Protein AF-A0A975JAY8-F1 (afdb_monomer_lite)

Foldseek 3Di:
DDDPPDDPVNLVVVLVVVVCQLVVVDFKDKDWPADCVSVVVSCVVVVWDKDPPPQWDDPPQKIKGWIWTDDPNWIKTFIDIPVGRTTMIGTDDCVNVPVPVVVVVVVVVVVVVVVVVVVVVVVVVVVVVVVVD

pLDDT: mean 81.74, std 14.21, range [34.12, 95.06]

Sequence (133 aa):
MKITLISQEFKTDLKEKVLEVLNGHADVLEVDSLHPSVVINFLEELGVEIDLGDDMDTNGWQWDYWIKFKYNDKKYCLSGSGYYGNLKIKEDTDEDVEDDLDKVNKDEEKRLEQLNKSARDLLNDIDKVLESN

Secondary structure (DSSP, 8-state):
-------HHHHHHHHHHHHHHHTTS-SEEEETT--THHHHHHHHHTT--EE-SS-EEE-SS-EEEEEEEEETTEEEEEEEETTT--EEEEE--GGG-HHHHHHHHHHHHHHHHHHHHHHHHHHHHHHHHHHT-

Radius of gyration: 24.37 Å; chains: 1; bounding box: 48×26×84 Å

Structure (mmCIF, N/CA/C/O backbone):
data_AF-A0A975JAY8-F1
#
_entry.id   AF-A0A975JAY8-F1
#
loop_
_atom_site.group_PDB
_atom_site.id
_atom_site.type_symbol
_atom_site.label_atom_id
_atom_site.label_alt_id
_atom_site.label_comp_id
_atom_site.label_asym_id
_atom_site.label_entity_id
_atom_site.label_seq_id
_atom_site.pdbx_PDB_ins_code
_atom_site.Cartn_x
_atom_site.Cartn_y
_atom_site.Cartn_z
_atom_site.occupancy
_atom_site.B_iso_or_equiv
_atom_site.auth_seq_id
_atom_site.auth_comp_id
_atom_site.auth_asym_id
_atom_site.auth_atom_id
_atom_site.pdbx_PDB_model_num
ATOM 1 N N . MET A 1 1 ? 26.647 1.760 -4.243 1.00 38.22 1 MET A N 1
ATOM 2 C CA . MET A 1 1 ? 25.274 2.236 -4.504 1.00 38.22 1 MET A CA 1
ATOM 3 C C . MET A 1 1 ? 25.011 2.073 -5.999 1.00 38.22 1 MET A C 1
ATOM 5 O O . MET A 1 1 ? 25.640 2.768 -6.785 1.00 38.22 1 MET A O 1
ATOM 9 N N . LYS A 1 2 ? 24.224 1.067 -6.406 1.00 34.12 2 LYS A N 1
ATOM 10 C CA . LYS A 1 2 ? 23.832 0.872 -7.812 1.00 34.12 2 LYS A CA 1
ATOM 11 C C . LYS A 1 2 ? 22.617 1.762 -8.066 1.00 34.12 2 LYS A C 1
ATOM 13 O O . LYS A 1 2 ? 21.582 1.551 -7.449 1.00 34.12 2 LYS A O 1
ATOM 18 N N . ILE A 1 3 ? 22.764 2.766 -8.922 1.00 46.12 3 ILE A N 1
ATOM 19 C CA . ILE A 1 3 ? 21.630 3.549 -9.413 1.00 46.12 3 ILE A CA 1
ATOM 20 C C . ILE A 1 3 ? 21.011 2.717 -10.534 1.00 46.12 3 ILE A C 1
ATOM 22 O O . ILE A 1 3 ? 21.592 2.602 -11.613 1.00 46.12 3 ILE A O 1
ATOM 26 N N . THR A 1 4 ? 19.884 2.067 -10.260 1.00 55.09 4 THR A N 1
ATOM 27 C CA . THR A 1 4 ? 19.117 1.365 -11.293 1.00 55.09 4 THR A CA 1
ATOM 28 C C . THR A 1 4 ? 18.449 2.426 -12.162 1.00 55.09 4 THR A C 1
ATOM 30 O O . THR A 1 4 ? 17.501 3.086 -11.741 1.00 55.09 4 THR A O 1
ATOM 33 N N . LEU A 1 5 ? 18.985 2.645 -13.363 1.00 58.03 5 LEU A N 1
ATOM 34 C CA . LEU A 1 5 ? 18.381 3.516 -14.368 1.00 58.03 5 LEU A CA 1
ATOM 35 C C . LEU A 1 5 ? 17.147 2.814 -14.943 1.00 58.03 5 LEU A C 1
ATOM 37 O O . LEU A 1 5 ? 17.243 2.042 -15.892 1.00 58.03 5 LEU A O 1
ATOM 41 N N . ILE A 1 6 ? 15.992 3.062 -14.333 1.00 67.19 6 ILE A N 1
ATOM 42 C CA . ILE A 1 6 ? 14.695 2.669 -14.887 1.00 67.19 6 ILE A CA 1
ATOM 43 C C . ILE A 1 6 ? 14.443 3.524 -16.137 1.00 67.19 6 ILE A C 1
ATOM 45 O O . ILE A 1 6 ? 14.575 4.752 -16.073 1.00 67.19 6 ILE A O 1
ATOM 49 N N . SER A 1 7 ? 14.099 2.894 -17.265 1.00 80.44 7 SER A N 1
ATOM 50 C CA . SER A 1 7 ? 13.784 3.618 -18.501 1.00 80.44 7 SER A CA 1
ATOM 51 C C . SER A 1 7 ? 12.544 4.498 -18.311 1.00 80.44 7 SER A C 1
ATOM 53 O O . SER A 1 7 ? 11.642 4.174 -17.540 1.00 80.44 7 SER A O 1
ATOM 55 N N . GLN A 1 8 ? 12.491 5.633 -19.012 1.00 80.19 8 GLN A N 1
ATOM 56 C CA . GLN A 1 8 ? 11.311 6.504 -18.956 1.00 80.19 8 GLN A CA 1
ATOM 57 C C . GLN A 1 8 ? 10.062 5.799 -19.492 1.00 80.19 8 GLN A C 1
ATOM 59 O O . GLN A 1 8 ? 8.992 5.949 -18.919 1.00 80.19 8 GLN A O 1
ATOM 64 N N . GLU A 1 9 ? 10.220 4.968 -20.523 1.00 85.31 9 GLU A N 1
ATOM 65 C CA . GLU A 1 9 ? 9.140 4.144 -21.075 1.00 85.31 9 GLU A CA 1
ATOM 66 C C . GLU A 1 9 ? 8.532 3.222 -20.015 1.00 85.31 9 GLU A C 1
ATOM 68 O O . GLU A 1 9 ? 7.316 3.190 -19.862 1.00 85.31 9 GLU A O 1
ATOM 73 N N . PHE A 1 10 ? 9.368 2.548 -19.216 1.00 86.75 10 PHE A N 1
ATOM 74 C CA . PHE A 1 10 ? 8.884 1.690 -18.136 1.00 86.75 10 PHE A CA 1
ATOM 75 C C . PHE A 1 10 ? 8.154 2.487 -17.055 1.00 86.75 10 PHE A C 1
ATOM 77 O O . PHE A 1 10 ? 7.143 2.032 -16.535 1.00 86.75 10 PHE A O 1
ATOM 84 N N . LYS A 1 11 ? 8.643 3.682 -16.701 1.00 85.69 11 LYS A N 1
ATOM 85 C CA . LYS A 1 11 ? 7.958 4.528 -15.713 1.00 85.69 11 LYS A CA 1
ATOM 86 C C . LYS A 1 11 ? 6.576 4.949 -16.198 1.00 85.69 11 LYS A C 1
ATOM 88 O O . LYS A 1 11 ? 5.652 4.954 -15.396 1.00 85.69 11 LYS A O 1
ATOM 93 N N . THR A 1 12 ? 6.443 5.307 -17.472 1.00 89.25 12 THR A N 1
ATOM 94 C CA . THR A 1 12 ? 5.148 5.670 -18.058 1.00 89.25 12 THR A CA 1
ATOM 95 C C . THR A 1 12 ? 4.195 4.478 -18.064 1.00 89.25 12 THR A C 1
ATOM 97 O O . THR A 1 12 ? 3.102 4.598 -17.524 1.00 89.25 12 THR A O 1
ATOM 100 N N . ASP A 1 13 ? 4.639 3.319 -18.560 1.00 92.00 13 ASP A N 1
ATOM 101 C CA . ASP A 1 13 ? 3.847 2.078 -18.568 1.00 92.00 13 ASP A CA 1
ATOM 102 C C . ASP A 1 13 ? 3.411 1.663 -17.151 1.00 92.00 13 ASP A C 1
ATOM 104 O O . ASP A 1 13 ? 2.254 1.324 -16.913 1.00 92.00 13 ASP A O 1
ATOM 108 N N . LEU A 1 14 ? 4.313 1.767 -16.169 1.00 91.50 14 LEU A N 1
ATOM 109 C CA . LEU A 1 14 ? 3.993 1.496 -14.770 1.00 91.50 14 LEU A CA 1
ATOM 110 C C . LEU A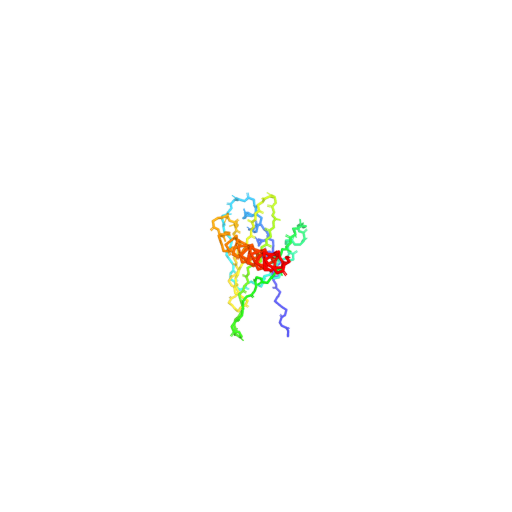 1 14 ? 2.914 2.449 -14.240 1.00 91.50 14 LEU A C 1
ATOM 112 O O . LEU A 1 14 ? 1.980 2.001 -13.582 1.00 91.50 14 LEU A O 1
ATOM 116 N N . LYS A 1 15 ? 3.030 3.753 -14.515 1.00 92.81 15 LYS A N 1
ATOM 117 C CA . LYS A 1 15 ? 2.040 4.750 -14.078 1.00 92.81 15 LYS A CA 1
ATOM 118 C C . LYS A 1 15 ? 0.665 4.474 -14.678 1.00 92.81 15 LYS A C 1
ATOM 120 O O . LYS A 1 15 ? -0.329 4.562 -13.963 1.00 92.81 15 LYS A O 1
ATOM 125 N N . GLU A 1 16 ? 0.614 4.118 -15.958 1.00 94.31 16 GLU A N 1
ATOM 126 C CA . GLU A 1 16 ? -0.627 3.743 -16.643 1.00 94.31 16 GLU A CA 1
ATOM 127 C C . GLU A 1 16 ? -1.280 2.534 -15.967 1.00 94.31 16 GLU A C 1
ATOM 129 O O . GLU A 1 16 ? -2.439 2.614 -15.567 1.00 94.31 16 GLU A O 1
ATOM 134 N N . LYS A 1 17 ? -0.515 1.470 -15.709 1.00 94.62 17 LYS A N 1
ATOM 135 C CA . LYS A 1 17 ? -1.012 0.263 -15.028 1.00 94.62 17 LYS A CA 1
ATOM 136 C C . LYS A 1 17 ? -1.471 0.512 -13.595 1.00 94.62 17 LYS A C 1
ATOM 138 O O . LYS A 1 17 ? -2.477 -0.044 -13.164 1.00 94.62 17 LYS A O 1
ATOM 143 N N . VAL A 1 18 ? -0.760 1.357 -12.845 1.00 94.50 18 VAL A N 1
ATOM 144 C CA . VAL A 1 18 ? -1.207 1.763 -11.503 1.00 94.50 18 VAL A CA 1
ATOM 145 C C . VAL A 1 18 ? -2.557 2.474 -11.611 1.00 94.50 18 VAL A C 1
ATOM 147 O O . VAL A 1 18 ? -3.483 2.136 -10.880 1.00 94.50 18 VAL A O 1
ATOM 150 N N . LEU A 1 19 ? -2.710 3.409 -12.551 1.00 94.62 19 LEU A N 1
ATOM 151 C CA . LEU A 1 19 ? -3.979 4.108 -12.764 1.00 94.62 19 LEU A CA 1
ATOM 152 C C . LEU A 1 19 ? -5.103 3.178 -13.230 1.00 94.62 19 LEU A C 1
ATOM 154 O O . LEU A 1 19 ? -6.251 3.412 -12.861 1.00 94.62 19 LEU A O 1
ATOM 158 N N . GLU A 1 20 ? -4.822 2.142 -14.019 1.00 95.00 20 GLU A N 1
ATOM 159 C CA . GLU A 1 20 ? -5.829 1.140 -14.393 1.00 95.00 20 GLU A CA 1
ATOM 160 C C . GLU A 1 20 ? -6.421 0.456 -13.158 1.00 95.00 20 GLU A C 1
ATOM 162 O O . GLU A 1 20 ? -7.645 0.363 -13.055 1.00 95.00 20 GLU A O 1
ATOM 167 N N . VAL A 1 21 ? -5.584 0.070 -12.189 1.00 95.06 21 VAL A N 1
ATOM 168 C CA . VAL A 1 21 ? -6.056 -0.504 -10.918 1.00 95.06 21 VAL A CA 1
ATOM 169 C C . VAL A 1 21 ? -6.840 0.522 -10.105 1.00 95.06 21 VAL A C 1
ATOM 171 O O . VAL A 1 21 ? -7.963 0.258 -9.684 1.00 95.06 21 VAL A O 1
ATOM 174 N N . LEU A 1 22 ? -6.300 1.731 -9.940 1.00 92.75 22 LEU A N 1
ATOM 175 C CA . LEU A 1 22 ? -6.935 2.776 -9.127 1.00 92.75 22 LEU A CA 1
ATOM 176 C C . LEU A 1 22 ? -8.280 3.272 -9.682 1.00 92.75 22 LEU A C 1
ATOM 178 O O . 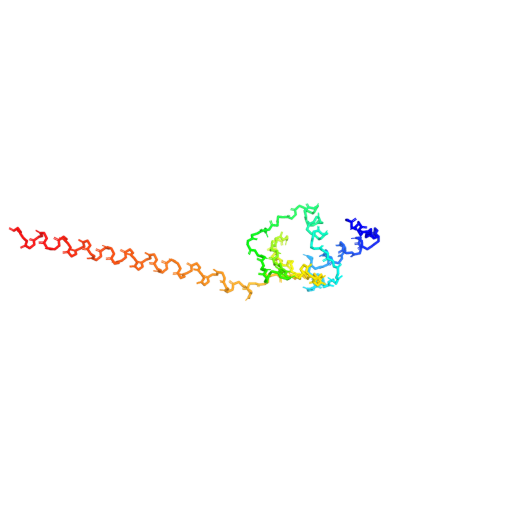LEU A 1 22 ? -9.109 3.793 -8.933 1.00 92.75 22 LEU A O 1
ATOM 182 N N . ASN A 1 23 ? -8.501 3.125 -10.989 1.00 93.00 23 ASN A N 1
ATOM 183 C CA . ASN A 1 23 ? -9.765 3.452 -11.646 1.00 93.00 23 ASN A CA 1
ATOM 184 C C . ASN A 1 23 ? -10.713 2.246 -11.766 1.00 93.00 23 ASN A C 1
ATOM 186 O O . ASN A 1 23 ? -11.810 2.393 -12.302 1.00 93.00 23 ASN A O 1
ATOM 190 N N . GLY A 1 24 ? -10.318 1.067 -11.272 1.00 89.75 24 GLY A N 1
ATOM 191 C CA . GLY A 1 24 ? -11.122 -0.155 -11.335 1.00 89.75 24 GLY A CA 1
ATOM 192 C C . GLY A 1 24 ? -11.212 -0.782 -12.730 1.00 89.75 24 GLY A C 1
ATOM 193 O O . GLY A 1 24 ? -12.148 -1.530 -13.000 1.00 89.75 24 GLY A O 1
ATOM 194 N N . HIS A 1 25 ? -10.277 -0.472 -13.632 1.00 91.62 25 HIS A N 1
ATOM 195 C CA . HIS A 1 25 ? -10.142 -1.157 -14.925 1.00 91.62 25 HIS A CA 1
ATOM 196 C C . HIS A 1 25 ? -9.345 -2.465 -14.815 1.00 91.62 25 HIS A C 1
ATOM 198 O O . HIS A 1 25 ? -9.425 -3.305 -15.711 1.00 91.62 25 HIS A O 1
ATOM 204 N N . ALA A 1 26 ? -8.590 -2.633 -13.728 1.00 92.88 26 ALA A N 1
ATOM 205 C CA . ALA A 1 26 ? -7.872 -3.849 -13.382 1.00 92.88 26 ALA A CA 1
ATOM 206 C C . ALA A 1 26 ? -8.033 -4.142 -11.884 1.00 92.88 26 ALA A C 1
ATOM 208 O O . ALA A 1 26 ? -8.051 -3.222 -11.071 1.00 92.88 26 ALA A O 1
ATOM 209 N N . ASP A 1 27 ? -8.113 -5.419 -11.516 1.00 90.50 27 ASP A N 1
ATOM 210 C CA . ASP A 1 27 ? -8.285 -5.818 -10.111 1.00 90.50 27 ASP A CA 1
ATOM 211 C C . ASP A 1 27 ? -6.963 -5.769 -9.330 1.00 90.50 27 ASP A C 1
ATOM 213 O O . ASP A 1 27 ? -6.930 -5.518 -8.124 1.00 90.50 27 ASP A O 1
ATOM 217 N N . VAL A 1 28 ? -5.854 -6.048 -10.022 1.00 92.75 28 VAL A N 1
ATOM 218 C CA . VAL A 1 28 ? -4.5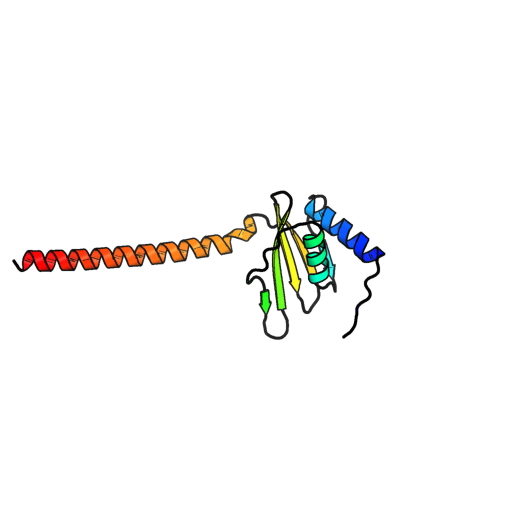39 -6.235 -9.414 1.00 92.75 28 VAL A CA 1
ATOM 219 C C . VAL A 1 28 ? -3.429 -5.818 -10.369 1.00 92.75 28 VAL A C 1
ATOM 221 O O . VAL A 1 28 ? -3.481 -6.100 -11.567 1.00 92.75 28 VAL A O 1
ATOM 224 N N . LEU A 1 29 ? -2.381 -5.217 -9.810 1.00 94.50 29 LEU A N 1
ATOM 225 C CA . LEU A 1 29 ? -1.089 -5.041 -10.467 1.00 94.50 29 LEU A CA 1
ATOM 226 C C . LEU A 1 29 ? -0.037 -5.829 -9.693 1.00 94.50 29 LEU A C 1
ATOM 228 O O . LEU A 1 29 ? 0.120 -5.608 -8.498 1.00 94.50 29 LEU A O 1
ATOM 232 N N . GLU A 1 30 ? 0.706 -6.696 -10.379 1.00 94.06 30 GLU A N 1
ATOM 233 C CA . GLU A 1 30 ? 1.858 -7.420 -9.834 1.00 94.06 30 GLU A CA 1
ATOM 234 C C . GLU A 1 30 ? 3.097 -7.126 -10.685 1.00 94.06 30 GLU A C 1
ATOM 236 O O . GLU A 1 30 ? 3.062 -7.220 -11.915 1.00 94.06 30 GLU A O 1
ATOM 241 N N . VAL A 1 31 ? 4.187 -6.722 -10.032 1.00 90.94 31 VAL A N 1
ATOM 242 C CA . VAL A 1 31 ? 5.446 -6.355 -10.685 1.00 90.94 31 VAL A CA 1
ATOM 243 C C . VAL A 1 31 ? 6.616 -6.915 -9.891 1.00 90.94 31 VAL A C 1
ATOM 245 O O . VAL A 1 31 ? 6.827 -6.560 -8.734 1.00 90.94 31 VAL A O 1
ATOM 248 N N . ASP A 1 32 ? 7.423 -7.741 -10.547 1.00 89.00 32 ASP A N 1
ATOM 249 C CA . ASP A 1 32 ? 8.632 -8.296 -9.951 1.00 89.00 32 ASP A CA 1
ATOM 250 C C . ASP A 1 32 ? 9.811 -7.319 -9.997 1.00 89.00 32 ASP A C 1
ATOM 252 O O . ASP A 1 32 ? 9.966 -6.513 -10.918 1.00 89.00 32 ASP A O 1
ATOM 256 N N . SER A 1 33 ? 10.718 -7.468 -9.029 1.00 85.44 33 SER A N 1
ATOM 257 C CA . SER A 1 33 ? 11.969 -6.709 -8.922 1.00 85.44 33 SER A CA 1
ATOM 258 C C . SER A 1 33 ? 11.791 -5.183 -8.874 1.00 85.44 33 SER A C 1
ATOM 260 O O . SER A 1 33 ? 12.691 -4.443 -9.288 1.00 85.44 33 SER A O 1
ATOM 262 N N . LEU A 1 34 ? 10.662 -4.694 -8.351 1.00 86.38 34 LEU A N 1
ATOM 263 C CA . LEU A 1 34 ? 10.385 -3.264 -8.218 1.00 86.38 34 LEU A CA 1
ATOM 264 C C . LEU A 1 34 ? 10.382 -2.839 -6.747 1.00 86.38 34 LEU A C 1
ATOM 266 O O . LEU A 1 34 ? 9.687 -3.407 -5.911 1.00 86.38 34 LEU A O 1
ATOM 270 N N . HIS A 1 35 ? 11.161 -1.805 -6.430 1.00 86.81 35 HIS A N 1
ATOM 271 C CA . HIS A 1 35 ? 11.182 -1.243 -5.083 1.00 86.81 35 HIS A CA 1
ATOM 272 C C . HIS A 1 35 ? 9.922 -0.388 -4.840 1.00 86.81 35 HIS A C 1
ATOM 274 O O . HIS A 1 35 ? 9.610 0.457 -5.690 1.00 86.81 35 HIS A O 1
ATOM 280 N N . PRO A 1 36 ? 9.237 -0.517 -3.684 1.00 87.25 36 PRO A N 1
ATOM 281 C CA . PRO A 1 36 ? 7.971 0.176 -3.419 1.00 87.25 36 PRO A CA 1
ATOM 282 C C . PRO A 1 36 ? 8.066 1.698 -3.514 1.00 87.25 36 PRO A C 1
ATOM 284 O O . PRO A 1 36 ? 7.120 2.343 -3.956 1.00 87.25 36 PRO A O 1
ATOM 287 N N . SER A 1 37 ? 9.233 2.280 -3.211 1.00 87.19 37 SER A N 1
ATOM 288 C CA . SER A 1 37 ? 9.454 3.731 -3.321 1.00 87.19 37 SER A CA 1
ATOM 289 C C . SER A 1 37 ? 9.129 4.304 -4.704 1.00 87.19 37 SER A C 1
ATOM 291 O O . SER A 1 37 ? 8.799 5.477 -4.811 1.00 87.19 37 SER A O 1
ATOM 293 N N . VAL A 1 38 ? 9.242 3.514 -5.779 1.00 88.44 38 VAL A N 1
ATOM 294 C CA . VAL A 1 38 ? 8.921 3.988 -7.135 1.00 88.44 38 VAL A CA 1
ATOM 295 C C . VAL A 1 38 ? 7.426 4.278 -7.271 1.00 88.44 38 VAL A C 1
ATOM 297 O O . VAL A 1 38 ? 7.056 5.288 -7.864 1.00 88.44 38 VAL A O 1
ATOM 300 N N . VAL A 1 39 ? 6.585 3.410 -6.705 1.00 90.69 39 VAL A N 1
ATOM 301 C CA . VAL A 1 39 ? 5.127 3.568 -6.707 1.00 90.69 39 VAL A CA 1
ATOM 302 C C . VAL A 1 39 ? 4.704 4.620 -5.687 1.00 90.69 39 VAL A C 1
ATOM 304 O O . VAL A 1 39 ? 3.896 5.475 -6.025 1.00 90.69 39 VAL A O 1
ATOM 307 N N . ILE A 1 40 ? 5.296 4.621 -4.489 1.00 90.81 40 ILE A N 1
ATOM 308 C CA . ILE A 1 40 ? 5.030 5.625 -3.442 1.00 90.81 40 ILE A CA 1
ATOM 309 C C . ILE A 1 40 ? 5.242 7.040 -3.985 1.00 90.81 40 ILE A C 1
ATOM 311 O O . ILE A 1 40 ? 4.327 7.850 -3.921 1.00 90.81 40 ILE A O 1
ATOM 315 N N . ASN A 1 41 ? 6.386 7.310 -4.622 1.00 90.25 41 ASN A N 1
ATOM 316 C CA . ASN A 1 41 ? 6.658 8.625 -5.208 1.00 90.25 41 ASN A CA 1
ATOM 317 C C . ASN A 1 41 ? 5.598 9.027 -6.246 1.00 90.25 41 ASN A C 1
ATOM 319 O O . ASN A 1 41 ? 5.253 10.197 -6.364 1.00 90.25 41 ASN A O 1
ATOM 323 N N . PHE A 1 42 ? 5.081 8.069 -7.022 1.00 91.38 42 PHE A N 1
ATOM 324 C CA . PHE A 1 42 ? 4.015 8.348 -7.980 1.00 91.38 42 PHE A CA 1
ATOM 325 C C . PHE A 1 42 ? 2.677 8.646 -7.290 1.00 91.38 42 PHE A C 1
ATOM 327 O O . PHE A 1 42 ? 1.975 9.563 -7.704 1.00 91.38 42 PHE A O 1
ATOM 334 N N . LEU A 1 43 ? 2.330 7.909 -6.235 1.00 91.62 43 LEU A N 1
ATOM 335 C CA . LEU A 1 43 ? 1.134 8.177 -5.433 1.00 91.62 43 LEU A CA 1
ATOM 336 C C . LEU A 1 43 ? 1.214 9.565 -4.773 1.00 91.62 43 LEU A C 1
ATOM 338 O O . LEU A 1 43 ? 0.253 10.330 -4.836 1.00 91.62 43 LEU A O 1
ATOM 342 N N . GLU A 1 44 ? 2.378 9.943 -4.246 1.00 90.56 44 GLU A N 1
ATOM 343 C CA . GLU A 1 44 ? 2.633 11.291 -3.726 1.00 90.56 44 GLU A CA 1
ATOM 344 C C . GLU A 1 44 ? 2.499 12.369 -4.818 1.00 90.56 44 GLU A C 1
ATOM 346 O O . GLU A 1 44 ? 1.874 13.404 -4.587 1.00 90.56 44 GLU A O 1
ATOM 351 N N . GLU A 1 45 ? 3.017 12.128 -6.033 1.00 90.19 45 GLU A N 1
ATOM 352 C CA . GLU A 1 45 ? 2.834 13.022 -7.193 1.00 90.19 45 GLU A CA 1
ATOM 353 C C . GLU A 1 45 ? 1.352 13.205 -7.571 1.00 90.19 45 GLU A C 1
ATOM 355 O O . GLU A 1 45 ? 0.971 14.266 -8.069 1.00 90.19 45 GLU A O 1
ATOM 360 N N . LEU A 1 46 ? 0.513 12.191 -7.335 1.00 89.25 46 LEU A N 1
ATOM 361 C CA . LEU A 1 46 ? -0.938 12.254 -7.527 1.00 89.25 46 LEU A CA 1
ATOM 362 C C . LEU A 1 46 ? -1.675 12.955 -6.372 1.00 89.25 46 LEU A C 1
ATOM 364 O O . LEU A 1 46 ? -2.884 13.169 -6.474 1.00 89.25 46 LEU A O 1
ATOM 368 N N . GLY A 1 47 ? -0.977 13.320 -5.293 1.00 88.81 47 GLY A N 1
ATOM 369 C CA . GLY A 1 47 ? -1.578 13.906 -4.093 1.00 88.81 47 GLY A CA 1
ATOM 370 C C . GLY A 1 47 ? -2.336 12.892 -3.234 1.00 88.81 47 GLY A C 1
ATOM 371 O O . GLY A 1 47 ? -3.264 13.272 -2.523 1.00 88.81 47 GLY A O 1
ATOM 372 N N . VAL A 1 48 ? -1.981 11.609 -3.326 1.00 89.75 48 VAL A N 1
ATOM 373 C CA . VAL A 1 48 ? -2.564 10.540 -2.510 1.00 89.75 48 VAL A CA 1
ATOM 374 C C . VAL A 1 48 ? -1.962 10.576 -1.113 1.00 89.75 48 VAL A C 1
ATOM 376 O O . VAL A 1 48 ? -0.743 10.568 -0.955 1.00 89.75 48 VAL A O 1
ATOM 379 N N . GLU A 1 49 ? -2.821 10.580 -0.097 1.00 82.50 49 GLU A N 1
ATOM 380 C CA . GLU A 1 49 ? -2.394 10.399 1.287 1.00 82.50 49 GLU A CA 1
ATOM 381 C C . GLU A 1 49 ? -2.091 8.918 1.536 1.00 82.50 49 GLU A C 1
ATOM 383 O O . GLU A 1 49 ? -2.938 8.042 1.324 1.00 82.50 49 GLU A O 1
ATOM 388 N N . ILE A 1 50 ? -0.857 8.652 1.958 1.00 84.81 50 ILE A N 1
ATOM 389 C CA . ILE A 1 50 ? -0.340 7.311 2.219 1.00 84.81 50 ILE A CA 1
ATOM 390 C C . ILE A 1 50 ? -0.264 7.121 3.729 1.00 84.81 50 ILE A C 1
ATOM 392 O O . ILE A 1 50 ? 0.338 7.941 4.426 1.00 84.81 50 ILE A O 1
ATOM 396 N N . ASP A 1 51 ? -0.843 6.029 4.220 1.00 81.19 51 ASP A N 1
ATOM 397 C CA . ASP A 1 51 ? -0.650 5.592 5.594 1.00 81.19 51 ASP A CA 1
ATOM 398 C C . ASP A 1 51 ? 0.587 4.688 5.649 1.00 81.19 51 ASP A C 1
ATOM 400 O O . ASP A 1 51 ? 0.613 3.584 5.107 1.00 81.19 51 ASP A O 1
ATOM 404 N N . LEU A 1 52 ? 1.656 5.215 6.245 1.00 68.19 52 LEU A N 1
ATOM 405 C CA . LEU A 1 52 ? 2.930 4.522 6.440 1.00 68.19 52 LEU A CA 1
ATOM 406 C C . LEU A 1 52 ? 3.043 3.952 7.863 1.00 68.19 52 LEU A C 1
ATOM 408 O O . LEU A 1 52 ? 4.142 3.977 8.415 1.00 68.19 52 LEU A O 1
ATOM 412 N N . GLY A 1 53 ? 1.934 3.531 8.483 1.00 65.62 53 GLY A N 1
ATOM 413 C CA . GLY A 1 53 ? 1.912 2.940 9.827 1.00 65.62 53 GLY A CA 1
ATOM 414 C C . GLY A 1 53 ? 2.861 1.743 10.025 1.00 65.62 53 GLY A C 1
ATOM 415 O O . GLY A 1 53 ? 3.720 1.444 9.195 1.00 65.62 53 GLY A O 1
ATOM 416 N N . ASP A 1 54 ? 2.704 1.013 11.133 1.00 61.75 54 ASP A N 1
ATOM 417 C CA . ASP A 1 54 ? 3.531 -0.160 11.489 1.00 61.75 54 ASP A CA 1
ATOM 418 C C . ASP A 1 54 ? 3.290 -1.397 10.579 1.00 61.75 54 ASP A C 1
ATOM 420 O O . ASP A 1 54 ? 3.432 -2.543 11.002 1.00 61.75 54 ASP A O 1
ATOM 424 N N . ASP A 1 55 ? 2.953 -1.192 9.307 1.00 72.12 55 ASP A N 1
ATOM 425 C CA . ASP A 1 55 ? 2.611 -2.224 8.326 1.00 72.12 55 ASP A CA 1
ATOM 426 C C . ASP A 1 55 ? 3.858 -2.795 7.617 1.00 72.12 55 ASP A C 1
ATOM 428 O O . ASP A 1 55 ? 3.870 -3.057 6.408 1.00 72.12 55 ASP A O 1
ATOM 432 N N . MET A 1 56 ? 4.945 -2.964 8.372 1.00 79.19 56 MET A N 1
ATOM 433 C CA . MET A 1 56 ? 6.170 -3.627 7.928 1.00 79.19 56 MET A CA 1
ATOM 434 C C . MET A 1 56 ? 6.553 -4.731 8.908 1.00 79.19 56 MET A C 1
ATOM 436 O O . MET A 1 56 ? 6.722 -4.482 10.101 1.00 79.19 56 MET A O 1
ATOM 440 N N . ASP A 1 57 ? 6.762 -5.938 8.387 1.00 83.00 57 ASP A N 1
ATOM 441 C CA . ASP A 1 57 ? 7.254 -7.079 9.161 1.00 83.00 57 ASP A CA 1
ATOM 442 C C . ASP A 1 57 ? 8.655 -7.477 8.686 1.00 83.00 57 ASP A C 1
ATOM 444 O O . ASP A 1 57 ? 8.985 -7.388 7.501 1.00 83.00 57 ASP A O 1
ATOM 448 N N . THR A 1 58 ? 9.509 -7.919 9.607 1.00 83.75 58 THR A N 1
ATOM 449 C CA . THR A 1 58 ? 10.853 -8.396 9.285 1.00 83.75 58 THR A CA 1
ATOM 450 C C . THR A 1 58 ? 11.276 -9.570 10.154 1.00 83.75 58 THR A C 1
ATOM 452 O O . THR A 1 58 ? 11.145 -9.567 11.374 1.00 83.75 58 THR A O 1
ATOM 455 N N . ASN A 1 59 ? 11.908 -10.557 9.520 1.00 84.06 59 ASN A N 1
ATOM 456 C CA . ASN A 1 59 ? 12.550 -11.680 10.206 1.00 84.06 59 ASN A CA 1
ATOM 457 C C . ASN A 1 59 ? 14.086 -11.536 10.291 1.00 84.06 59 ASN A C 1
ATOM 459 O O . ASN A 1 59 ? 14.794 -12.512 10.550 1.00 84.06 59 ASN A O 1
ATOM 463 N N . GLY A 1 60 ? 14.615 -10.336 10.022 1.00 79.88 60 GLY A N 1
ATOM 464 C CA . GLY A 1 60 ? 16.050 -10.035 10.002 1.00 79.88 60 GLY A CA 1
ATOM 465 C C . GLY A 1 60 ? 16.778 -10.384 8.696 1.00 79.88 60 GLY A C 1
ATOM 466 O O . GLY A 1 60 ? 17.905 -9.932 8.504 1.00 79.88 60 GLY A O 1
ATOM 467 N N . TRP A 1 61 ? 16.150 -11.137 7.788 1.00 78.88 61 TRP A N 1
ATOM 468 C CA . TRP A 1 61 ? 16.696 -11.482 6.465 1.00 78.88 61 TRP A CA 1
ATOM 469 C C . TRP A 1 61 ? 15.872 -10.899 5.325 1.00 78.88 61 TRP A C 1
ATOM 471 O O . TRP A 1 61 ? 16.425 -10.426 4.333 1.00 78.88 61 TRP A O 1
ATOM 481 N N . GLN A 1 62 ? 14.555 -10.918 5.490 1.00 84.06 62 GLN A N 1
ATOM 482 C CA . GLN A 1 62 ? 13.604 -10.288 4.592 1.00 84.06 62 GLN A CA 1
ATOM 483 C C . GLN A 1 62 ? 12.738 -9.301 5.369 1.00 84.06 62 GLN A C 1
ATOM 485 O O . GLN A 1 62 ? 12.635 -9.360 6.602 1.00 84.06 62 GLN A O 1
ATOM 490 N N . TRP A 1 63 ? 12.139 -8.385 4.626 1.00 86.50 63 TRP A N 1
ATOM 491 C CA . TRP A 1 63 ? 11.090 -7.524 5.130 1.00 86.50 63 TRP A CA 1
ATOM 492 C C . TRP A 1 63 ? 9.956 -7.511 4.120 1.00 86.50 63 TRP A C 1
ATOM 494 O O . TRP A 1 63 ? 10.206 -7.485 2.911 1.00 86.50 63 TRP A O 1
ATOM 504 N N . ASP A 1 64 ? 8.743 -7.558 4.639 1.00 90.44 64 ASP A N 1
ATOM 505 C CA . ASP A 1 64 ? 7.504 -7.498 3.883 1.00 90.44 64 ASP A CA 1
ATOM 506 C C . ASP A 1 64 ? 6.760 -6.224 4.302 1.00 90.44 64 ASP A C 1
ATOM 508 O O . ASP A 1 64 ? 6.938 -5.725 5.417 1.00 90.44 64 ASP A O 1
ATOM 512 N N . TYR A 1 65 ? 6.002 -5.645 3.378 1.00 88.88 65 TYR A N 1
ATOM 513 C CA . TYR A 1 65 ? 5.310 -4.373 3.572 1.00 88.88 65 TYR A CA 1
ATOM 514 C C . TYR A 1 65 ? 3.858 -4.460 3.106 1.00 88.88 65 TYR A C 1
ATOM 516 O O . TYR A 1 65 ? 3.564 -5.184 2.152 1.00 88.88 65 TYR A O 1
ATOM 524 N N . TRP A 1 66 ? 2.981 -3.687 3.750 1.00 92.00 66 TRP A N 1
ATOM 525 C CA . TRP A 1 66 ? 1.555 -3.544 3.430 1.00 92.00 66 TRP A CA 1
ATOM 526 C C . TRP A 1 66 ? 1.103 -2.091 3.592 1.00 92.00 66 TRP A C 1
ATOM 528 O O . TRP A 1 66 ? 0.411 -1.722 4.526 1.00 92.00 66 TRP A O 1
ATOM 538 N N . ILE A 1 67 ? 1.487 -1.239 2.655 1.00 90.12 67 ILE A N 1
ATOM 539 C CA . ILE A 1 67 ? 1.204 0.194 2.708 1.00 90.12 67 ILE A CA 1
ATOM 540 C C . ILE A 1 67 ? -0.242 0.448 2.276 1.00 90.12 67 ILE A C 1
ATOM 542 O O . ILE A 1 67 ? -0.598 0.224 1.113 1.00 90.12 67 ILE A O 1
ATOM 546 N N . LYS A 1 68 ? -1.069 0.941 3.197 1.00 91.19 68 LYS A N 1
ATOM 547 C CA . LYS A 1 68 ? -2.470 1.287 2.934 1.00 91.19 68 LYS A CA 1
ATOM 548 C C . LYS A 1 68 ? -2.580 2.733 2.446 1.00 91.19 68 LYS A C 1
ATOM 550 O O . LYS A 1 68 ? -1.879 3.628 2.913 1.00 91.19 68 LYS A O 1
ATOM 555 N N . PHE A 1 69 ? -3.460 2.991 1.483 1.00 90.88 69 PHE A N 1
ATOM 556 C CA . PHE A 1 69 ? -3.710 4.348 0.989 1.00 90.88 69 PHE A CA 1
ATOM 557 C C . PHE A 1 69 ? -5.129 4.504 0.441 1.00 90.88 69 PHE A C 1
ATOM 559 O O . PHE A 1 69 ? -5.804 3.522 0.120 1.00 90.88 69 PHE A O 1
ATOM 566 N N . LYS A 1 70 ? -5.594 5.754 0.331 1.00 90.00 70 LYS A N 1
ATOM 567 C CA . LYS A 1 70 ? -6.952 6.077 -0.128 1.00 90.00 70 LYS A CA 1
ATOM 568 C C . LYS A 1 70 ? -6.929 6.856 -1.443 1.00 90.00 70 LYS A C 1
ATOM 570 O O . LYS A 1 70 ? -6.275 7.888 -1.542 1.00 90.00 70 LYS A O 1
ATOM 575 N N . TYR A 1 71 ? -7.702 6.409 -2.431 1.00 89.62 71 TYR A N 1
ATOM 576 C CA . TYR A 1 71 ? -7.866 7.086 -3.721 1.00 89.62 71 TYR A CA 1
ATOM 577 C C . TYR A 1 71 ? -9.332 7.054 -4.167 1.00 89.62 71 TYR A C 1
ATOM 579 O O . TYR A 1 71 ? -9.936 5.986 -4.197 1.00 89.62 71 TYR A O 1
ATOM 587 N N . ASN A 1 72 ? -9.916 8.211 -4.506 1.00 87.94 72 ASN A N 1
ATOM 588 C CA . ASN A 1 72 ? -11.321 8.346 -4.937 1.00 87.94 72 ASN A CA 1
ATOM 589 C C . ASN A 1 72 ? -12.326 7.585 -4.045 1.00 87.94 72 ASN A C 1
ATOM 591 O O . ASN A 1 72 ? -13.149 6.815 -4.529 1.00 87.94 72 ASN A O 1
ATOM 595 N N . ASP A 1 73 ? -12.226 7.777 -2.728 1.00 85.25 73 ASP A N 1
ATOM 596 C CA . ASP A 1 73 ? -13.052 7.105 -1.712 1.00 85.25 73 ASP A CA 1
ATOM 597 C C . ASP A 1 73 ? -12.901 5.583 -1.574 1.00 85.25 73 ASP A C 1
ATOM 599 O O . ASP A 1 73 ? -13.533 4.988 -0.703 1.00 85.25 73 ASP A O 1
ATOM 603 N N . LYS A 1 74 ? -11.977 4.975 -2.318 1.00 89.31 74 LYS A N 1
ATOM 604 C CA . LYS A 1 74 ? -11.595 3.568 -2.188 1.00 89.31 74 LYS A CA 1
ATOM 605 C C . LYS A 1 74 ? -10.284 3.410 -1.428 1.00 89.31 74 LYS A C 1
ATOM 607 O O . LYS A 1 74 ? -9.415 4.284 -1.486 1.00 89.31 74 LYS A O 1
ATOM 612 N N . LYS A 1 75 ? -10.145 2.291 -0.721 1.00 90.62 75 LYS A N 1
ATOM 613 C CA . LYS A 1 75 ? -8.909 1.897 -0.041 1.00 90.62 75 LYS A CA 1
ATOM 614 C C . LYS A 1 75 ? -8.136 0.924 -0.917 1.00 90.62 75 LYS A C 1
ATOM 616 O O . LYS A 1 75 ? -8.727 0.097 -1.605 1.00 90.62 75 LYS A O 1
ATOM 621 N N . TYR A 1 76 ? -6.820 1.023 -0.877 1.00 92.25 76 TYR A N 1
ATOM 622 C CA . TYR A 1 76 ? -5.916 0.158 -1.615 1.00 92.25 76 TYR A CA 1
ATOM 623 C C . TYR A 1 76 ? -4.756 -0.257 -0.719 1.00 92.25 76 TYR A C 1
ATOM 625 O O . TYR A 1 76 ? -4.364 0.477 0.191 1.00 92.25 76 TYR A O 1
ATOM 633 N N . CYS A 1 77 ? -4.181 -1.416 -1.024 1.00 93.06 77 CYS A N 1
ATOM 634 C CA . CYS A 1 77 ? -2.991 -1.932 -0.366 1.00 93.06 77 CYS A CA 1
ATOM 635 C C . CYS A 1 77 ? -1.870 -2.124 -1.395 1.00 93.06 77 CYS A C 1
ATOM 637 O O . CYS A 1 77 ? -2.018 -2.878 -2.363 1.00 93.06 77 CYS A O 1
ATOM 639 N N . LEU A 1 78 ? -0.746 -1.443 -1.169 1.00 93.25 78 LEU A N 1
ATOM 640 C CA . LEU A 1 78 ? 0.536 -1.676 -1.826 1.00 93.25 78 LEU A CA 1
ATOM 641 C C . LEU A 1 78 ? 1.351 -2.627 -0.946 1.00 93.25 78 LEU A C 1
ATOM 643 O O . LEU A 1 78 ? 1.826 -2.238 0.117 1.00 93.25 78 LEU A O 1
ATOM 647 N N . SER A 1 79 ? 1.541 -3.862 -1.392 1.00 93.38 79 SER A N 1
ATOM 648 C CA . SER A 1 79 ? 2.231 -4.895 -0.620 1.00 93.38 79 SER A CA 1
ATOM 649 C C . SER A 1 79 ? 3.344 -5.574 -1.399 1.00 93.38 79 SER A C 1
ATOM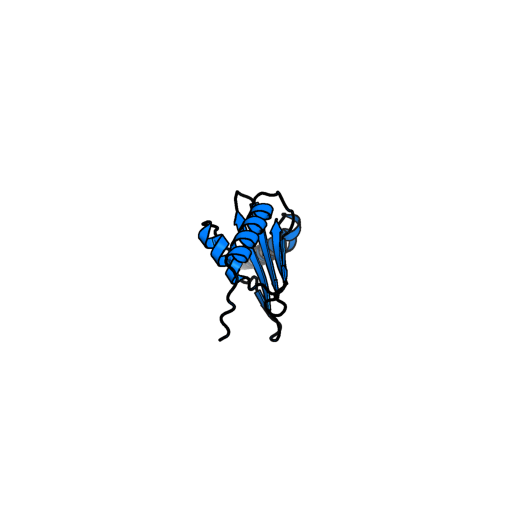 651 O O . SER A 1 79 ? 3.423 -5.466 -2.621 1.00 93.38 79 SER A O 1
ATOM 653 N N . GLY A 1 80 ? 4.230 -6.264 -0.693 1.00 91.56 80 GLY A N 1
ATOM 654 C CA . GLY A 1 80 ? 5.273 -7.067 -1.315 1.00 91.56 80 GLY A CA 1
ATOM 655 C C . GLY A 1 80 ? 6.423 -7.359 -0.370 1.00 91.56 80 GLY A C 1
ATOM 656 O O . GLY A 1 80 ? 6.404 -6.977 0.797 1.00 91.56 80 GLY A O 1
ATOM 657 N N . SER A 1 81 ? 7.449 -8.016 -0.900 1.00 88.88 81 SER A N 1
ATOM 658 C CA . SER A 1 81 ? 8.700 -8.247 -0.189 1.00 88.88 81 SER A CA 1
ATOM 659 C C . SER A 1 81 ? 9.763 -7.275 -0.662 1.00 88.88 81 SER A C 1
ATOM 661 O O . SER A 1 81 ? 10.041 -7.155 -1.857 1.00 88.88 81 SER A O 1
ATOM 663 N N . GLY A 1 82 ? 10.431 -6.616 0.270 1.00 82.31 82 GLY A N 1
ATOM 664 C CA . GLY A 1 82 ? 11.598 -5.807 -0.040 1.00 82.31 82 GLY A CA 1
ATOM 665 C C . GLY A 1 82 ? 12.834 -6.618 -0.420 1.00 82.31 82 GLY A C 1
ATOM 666 O O . GLY A 1 82 ? 13.753 -6.074 -1.034 1.00 82.31 82 GLY A O 1
ATOM 667 N N . TYR A 1 83 ? 12.861 -7.913 -0.087 1.00 80.62 83 TYR A N 1
ATOM 668 C CA . TYR A 1 83 ? 13.932 -8.821 -0.500 1.00 80.62 83 TYR A CA 1
ATOM 669 C C . TYR A 1 83 ? 13.697 -9.379 -1.910 1.00 80.62 83 TYR A C 1
ATOM 671 O O . TYR A 1 83 ? 14.597 -9.326 -2.748 1.00 80.62 83 TYR A O 1
ATOM 679 N N . TYR A 1 84 ? 12.490 -9.886 -2.189 1.00 80.56 84 TYR A N 1
ATOM 680 C CA . TYR A 1 84 ? 12.159 -10.500 -3.484 1.00 80.56 84 TYR A CA 1
ATO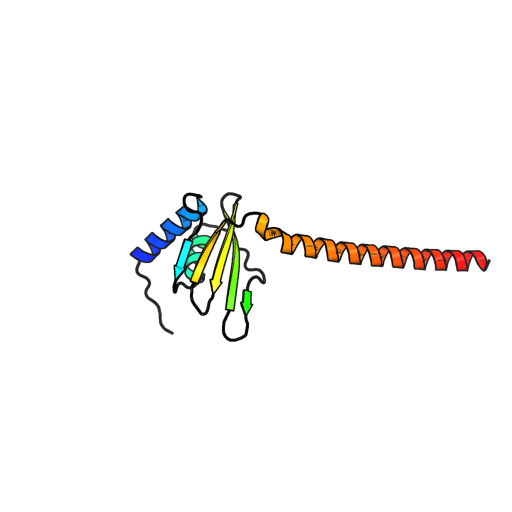M 681 C C . TYR A 1 84 ? 11.646 -9.500 -4.533 1.00 80.56 84 TYR A C 1
ATOM 683 O O . TYR A 1 84 ? 11.671 -9.796 -5.725 1.00 80.56 84 TYR A O 1
ATOM 691 N N . GLY A 1 85 ? 11.219 -8.305 -4.117 1.00 80.88 85 GLY A N 1
ATOM 692 C CA . GLY A 1 85 ? 10.749 -7.244 -5.008 1.00 80.88 85 GLY A CA 1
ATOM 693 C C . GLY A 1 85 ? 9.420 -7.544 -5.707 1.00 80.88 85 GLY A C 1
ATOM 694 O O . GLY A 1 85 ? 9.165 -6.957 -6.752 1.00 80.88 85 GLY A O 1
ATOM 695 N N . ASN A 1 86 ? 8.607 -8.460 -5.178 1.00 87.06 86 ASN A N 1
ATOM 696 C CA . ASN A 1 86 ? 7.290 -8.855 -5.695 1.00 87.06 86 ASN A CA 1
ATOM 697 C C . ASN A 1 86 ? 6.211 -7.840 -5.281 1.00 87.06 86 ASN A C 1
ATOM 699 O O . ASN A 1 86 ? 5.417 -8.081 -4.372 1.00 87.06 86 ASN A O 1
ATOM 703 N N . LEU A 1 87 ? 6.229 -6.675 -5.920 1.00 93.06 87 LEU A N 1
ATOM 704 C CA . LEU A 1 87 ? 5.305 -5.585 -5.643 1.00 93.06 87 LEU A CA 1
ATOM 705 C C . LEU A 1 87 ? 3.897 -5.926 -6.131 1.00 93.06 87 LEU A C 1
ATOM 707 O O . LEU A 1 87 ? 3.719 -6.381 -7.260 1.00 93.06 87 LEU A O 1
ATOM 711 N N . LYS A 1 88 ? 2.895 -5.632 -5.306 1.00 94.62 88 LYS A N 1
ATOM 712 C CA . LYS A 1 88 ? 1.481 -5.849 -5.587 1.00 94.62 88 LYS A CA 1
ATOM 713 C C . LYS A 1 88 ? 0.638 -4.647 -5.178 1.00 94.62 88 LYS A C 1
ATOM 715 O O . LYS A 1 88 ? 0.817 -4.118 -4.088 1.00 94.62 88 LYS A O 1
ATOM 720 N N . ILE A 1 89 ? -0.313 -4.251 -6.019 1.00 94.81 89 ILE A N 1
ATOM 721 C CA . ILE A 1 89 ? -1.352 -3.264 -5.690 1.00 94.81 89 ILE A CA 1
ATOM 722 C C . ILE A 1 89 ? -2.713 -3.907 -5.917 1.00 94.81 89 ILE A C 1
ATOM 724 O O . ILE A 1 89 ? -2.944 -4.481 -6.983 1.00 94.81 89 ILE A O 1
ATOM 728 N N . LYS A 1 90 ? -3.601 -3.801 -4.929 1.00 94.88 90 LYS A N 1
ATOM 729 C CA . LYS A 1 90 ? -4.997 -4.251 -5.013 1.00 94.88 90 LYS A CA 1
ATOM 730 C C . LYS A 1 90 ? -5.929 -3.310 -4.252 1.00 94.88 90 LYS A C 1
ATOM 732 O O . LYS A 1 90 ? -5.477 -2.622 -3.335 1.00 94.88 90 LYS A O 1
ATOM 737 N N . GLU A 1 91 ? -7.206 -3.289 -4.626 1.00 93.31 91 GLU A N 1
ATOM 738 C CA . GLU A 1 91 ? -8.258 -2.684 -3.796 1.00 93.31 91 GLU A CA 1
ATOM 739 C C . GLU A 1 91 ? -8.347 -3.458 -2.470 1.00 93.31 91 GLU A C 1
ATOM 741 O O . GLU A 1 91 ? -8.303 -4.690 -2.453 1.00 93.31 91 GLU A O 1
ATOM 746 N N . ASP A 1 92 ? -8.389 -2.724 -1.362 1.00 85.75 92 ASP A N 1
ATOM 747 C CA . ASP A 1 92 ? -8.488 -3.256 -0.003 1.00 85.75 92 ASP A CA 1
ATOM 748 C C . ASP A 1 92 ? -9.974 -3.290 0.371 1.00 85.75 92 ASP A C 1
ATOM 750 O O . ASP A 1 92 ? -10.547 -2.302 0.841 1.00 85.75 92 ASP A O 1
ATOM 754 N N . THR A 1 93 ? -10.637 -4.389 0.013 1.00 76.38 93 THR A N 1
ATOM 755 C CA . THR A 1 93 ? -12.059 -4.604 0.293 1.00 76.38 93 THR A CA 1
ATOM 756 C C . THR A 1 93 ? -12.252 -4.962 1.762 1.00 76.38 93 THR A C 1
ATOM 758 O O . THR A 1 93 ? -11.475 -5.743 2.298 1.00 76.38 93 THR A O 1
ATOM 761 N N . ASP A 1 94 ? -13.320 -4.457 2.393 1.00 55.47 94 ASP A N 1
ATOM 762 C CA . ASP A 1 94 ? -13.599 -4.593 3.837 1.00 55.47 94 ASP A CA 1
ATOM 763 C C . ASP A 1 94 ? -13.654 -6.050 4.382 1.00 55.47 94 ASP A C 1
ATOM 765 O O . ASP A 1 94 ? -13.751 -6.238 5.592 1.00 55.47 94 ASP A O 1
ATOM 769 N N . GLU A 1 95 ? -13.546 -7.083 3.537 1.00 51.97 95 GLU A N 1
ATOM 770 C CA . GLU A 1 95 ? -13.311 -8.478 3.953 1.00 51.97 95 GLU A CA 1
ATOM 771 C C . GLU A 1 95 ? -11.922 -8.695 4.596 1.00 51.97 95 GLU A C 1
ATOM 773 O O . GLU A 1 95 ? -11.763 -9.620 5.387 1.00 51.97 95 GLU A O 1
ATOM 778 N N . ASP A 1 96 ? -10.944 -7.819 4.337 1.00 51.00 96 ASP A N 1
ATOM 779 C CA . ASP A 1 96 ? -9.593 -7.877 4.924 1.00 51.00 96 ASP A CA 1
ATOM 780 C C . ASP A 1 96 ? -9.487 -7.086 6.269 1.00 51.00 96 ASP A C 1
ATOM 782 O O . ASP A 1 96 ? -8.424 -7.038 6.888 1.00 51.00 96 ASP A O 1
ATOM 786 N N . VAL A 1 97 ? -10.581 -6.463 6.755 1.00 47.78 97 VAL A N 1
ATOM 787 C CA . VAL A 1 97 ? -10.621 -5.543 7.930 1.00 47.78 97 VAL A CA 1
ATOM 788 C C . VAL A 1 97 ? -10.985 -6.240 9.256 1.00 47.78 97 VAL A C 1
ATOM 790 O O . VAL A 1 97 ? -10.920 -5.621 10.326 1.00 47.78 97 VAL A O 1
ATOM 793 N N . GLU A 1 98 ? -11.337 -7.529 9.235 1.00 47.91 98 GLU A N 1
ATOM 794 C CA . GLU A 1 98 ? -11.719 -8.258 10.457 1.00 47.91 98 GLU A CA 1
ATOM 795 C C . GLU A 1 98 ? -10.613 -8.248 11.531 1.00 47.91 98 GLU A C 1
ATOM 797 O O . GLU A 1 98 ? -10.925 -8.206 12.721 1.00 47.91 98 GLU A O 1
ATOM 802 N N . ASP A 1 99 ? -9.336 -8.164 11.150 1.00 48.69 99 ASP A N 1
ATOM 803 C CA . ASP A 1 99 ? -8.213 -8.244 12.094 1.00 48.69 99 ASP A CA 1
ATOM 804 C C . ASP A 1 99 ? -8.003 -6.989 12.969 1.00 48.69 99 ASP A C 1
ATOM 806 O O . ASP A 1 99 ? -7.423 -7.088 14.060 1.00 48.69 99 ASP A O 1
ATOM 810 N N . ASP A 1 100 ? -8.485 -5.814 12.547 1.00 49.44 100 ASP A N 1
ATOM 811 C CA . ASP A 1 100 ? -8.274 -4.556 13.283 1.00 49.44 100 ASP A CA 1
ATOM 812 C C . ASP A 1 100 ? -9.468 -4.181 14.179 1.00 49.44 100 ASP A C 1
ATOM 814 O O . ASP A 1 100 ? -9.274 -3.700 15.302 1.00 49.44 100 ASP A O 1
ATOM 818 N N . LEU A 1 101 ? -10.706 -4.473 13.762 1.00 50.28 101 LEU A N 1
ATOM 819 C CA . LEU A 1 101 ? -11.900 -4.239 14.594 1.00 50.28 101 LEU A CA 1
ATOM 820 C C . LEU A 1 101 ? -11.946 -5.171 15.818 1.00 50.28 101 LEU A C 1
ATOM 822 O O . LEU A 1 101 ? -12.404 -4.775 16.894 1.00 50.28 101 LEU A O 1
ATOM 826 N N . ASP A 1 102 ? -11.406 -6.382 15.688 1.00 53.06 102 ASP A N 1
ATOM 827 C CA . ASP A 1 102 ? -11.395 -7.388 16.752 1.00 53.06 102 ASP A CA 1
ATOM 828 C C . ASP A 1 102 ? -10.407 -7.045 17.889 1.00 53.06 102 ASP A C 1
ATOM 830 O O . ASP A 1 102 ? -10.580 -7.480 19.033 1.00 53.06 102 ASP A O 1
ATOM 834 N N . LYS A 1 103 ? -9.382 -6.222 17.612 1.00 53.41 103 LYS A N 1
ATOM 835 C CA . LYS A 1 103 ? -8.439 -5.707 18.626 1.00 53.41 103 LYS A CA 1
ATOM 836 C C . LYS A 1 103 ? -9.037 -4.556 19.433 1.00 53.41 103 LYS A C 1
ATOM 838 O O . LYS A 1 103 ? -8.922 -4.558 20.658 1.00 53.41 103 LYS A O 1
ATOM 843 N N . VAL A 1 104 ? -9.721 -3.619 18.771 1.00 56.16 104 VAL A N 1
ATOM 844 C CA . VAL A 1 104 ? -10.355 -2.464 19.435 1.00 56.16 104 VAL A CA 1
ATOM 845 C C . VAL A 1 104 ? -11.452 -2.923 20.401 1.00 56.16 104 VAL A C 1
ATOM 847 O O . VAL A 1 104 ? -11.486 -2.472 21.547 1.00 56.16 104 VAL A O 1
ATOM 850 N N . ASN A 1 105 ? -12.279 -3.894 19.996 1.00 60.31 105 ASN A N 1
ATOM 851 C CA . ASN A 1 105 ? -13.339 -4.433 20.854 1.00 60.31 105 ASN A CA 1
ATOM 852 C C . ASN A 1 105 ? -12.789 -5.134 22.112 1.00 60.31 105 ASN A C 1
ATOM 854 O O . ASN A 1 105 ? -13.326 -4.952 23.205 1.00 60.31 105 ASN A O 1
ATOM 858 N N . LYS A 1 106 ? -11.680 -5.880 22.000 1.00 64.62 106 LYS A N 1
ATOM 859 C CA . LYS A 1 106 ? -11.074 -6.596 23.143 1.00 64.62 106 LYS A CA 1
ATOM 860 C C . LYS A 1 106 ? -10.470 -5.660 24.191 1.00 64.62 106 LYS A C 1
ATOM 862 O O . LYS A 1 106 ? -10.496 -5.977 25.385 1.00 64.62 106 LYS A O 1
ATOM 867 N N . ASP A 1 107 ? -9.916 -4.525 23.775 1.00 71.00 107 ASP A N 1
ATOM 868 C CA . ASP A 1 107 ? -9.340 -3.550 24.705 1.00 71.00 107 ASP A CA 1
ATOM 869 C C . ASP A 1 107 ? -10.422 -2.736 25.428 1.00 71.00 107 ASP A C 1
ATOM 871 O O . ASP A 1 107 ? -10.287 -2.440 26.622 1.00 71.00 107 ASP A O 1
ATOM 875 N N . GLU A 1 108 ? -11.531 -2.437 24.750 1.00 76.06 108 GLU A N 1
ATOM 876 C CA . GLU A 1 108 ? -12.676 -1.766 25.362 1.00 76.06 108 GLU A CA 1
ATOM 877 C C . GLU A 1 108 ? -13.393 -2.670 26.380 1.00 76.06 108 GLU A C 1
ATOM 879 O O . GLU A 1 108 ? -13.679 -2.229 27.499 1.00 76.06 108 GLU A O 1
ATOM 884 N N . GLU A 1 109 ? -13.565 -3.961 26.072 1.00 80.56 109 GLU A N 1
ATOM 885 C CA . GLU A 1 109 ? -14.104 -4.953 27.014 1.00 80.56 109 GLU A CA 1
ATOM 886 C C . GLU A 1 109 ? -13.263 -5.066 28.294 1.00 80.56 109 GLU A C 1
ATOM 888 O O . GLU A 1 109 ? -13.802 -4.981 29.403 1.00 80.56 10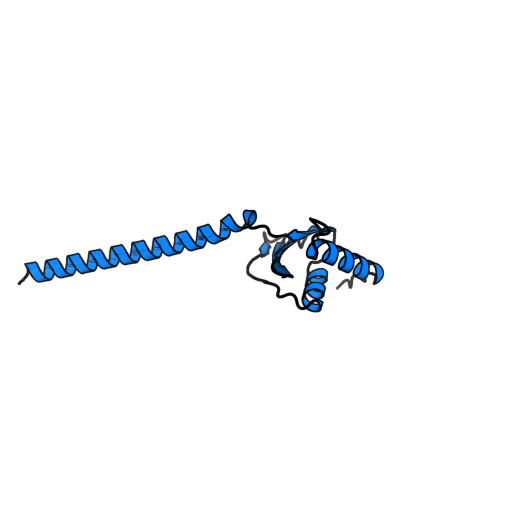9 GLU A O 1
ATOM 893 N N . LYS A 1 110 ? -11.931 -5.163 28.174 1.00 82.31 110 LYS A N 1
ATOM 894 C CA . LYS A 1 110 ? -11.029 -5.201 29.343 1.00 82.31 110 LYS A CA 1
ATOM 895 C C . LYS A 1 110 ? -11.138 -3.946 30.203 1.00 82.31 110 LYS A C 1
ATOM 897 O O . LYS A 1 110 ? -11.081 -4.027 31.436 1.00 82.31 110 LYS A O 1
ATOM 902 N N . ARG A 1 111 ? -11.283 -2.778 29.572 1.00 84.31 111 ARG A N 1
ATOM 903 C CA . ARG A 1 111 ? -11.412 -1.499 30.279 1.00 84.31 111 ARG A CA 1
ATOM 904 C C . ARG A 1 111 ? -12.729 -1.423 31.049 1.00 84.31 111 ARG A C 1
ATOM 906 O O . ARG A 1 111 ? -12.727 -0.999 32.206 1.00 84.31 111 ARG A O 1
ATOM 913 N N . LEU A 1 112 ? -13.829 -1.870 30.444 1.00 87.06 112 LEU A N 1
ATOM 914 C CA . LEU A 1 112 ? -15.143 -1.944 31.091 1.00 87.06 112 LEU A CA 1
ATOM 915 C C . LEU A 1 112 ? -15.152 -2.941 32.255 1.00 87.06 112 LEU A C 1
ATOM 917 O O . LEU A 1 112 ? -15.728 -2.656 33.309 1.00 87.06 112 LEU A O 1
ATOM 921 N N . GLU A 1 113 ? -14.476 -4.079 32.113 1.00 90.44 113 GLU A N 1
ATOM 922 C CA . GLU A 1 113 ? -14.373 -5.081 33.175 1.00 90.44 113 GLU A CA 1
ATOM 923 C C . GLU A 1 113 ? -13.581 -4.560 34.386 1.00 90.44 113 GLU A C 1
ATOM 925 O O . GLU A 1 113 ? -14.020 -4.717 35.531 1.00 90.44 113 GLU A O 1
ATOM 930 N N . GLN A 1 114 ? -12.472 -3.845 34.156 1.00 90.31 114 GLN A N 1
ATOM 931 C CA . GLN A 1 114 ? -11.735 -3.159 35.226 1.00 90.31 114 GLN A CA 1
ATOM 932 C C . GLN A 1 114 ? -12.578 -2.092 35.928 1.00 90.31 114 GLN A C 1
ATOM 934 O O . GLN A 1 114 ? -12.545 -1.998 37.159 1.00 90.31 114 GLN A O 1
ATOM 939 N N . LEU A 1 115 ? -13.347 -1.305 35.172 1.00 89.75 115 LEU A N 1
ATOM 940 C CA . LEU A 1 115 ? -14.190 -0.252 35.736 1.00 89.75 115 LEU A CA 1
ATOM 941 C C . LEU A 1 115 ? -15.306 -0.841 36.610 1.00 89.75 115 LEU A C 1
ATOM 943 O O . LEU A 1 115 ? -15.523 -0.379 37.729 1.00 89.75 115 LEU A O 1
ATOM 947 N N . ASN A 1 116 ? -15.951 -1.911 36.139 1.00 88.81 116 ASN A N 1
ATOM 948 C CA . ASN A 1 116 ? -16.974 -2.636 36.894 1.00 88.81 116 ASN A CA 1
ATOM 949 C C . ASN A 1 116 ? -16.416 -3.284 38.162 1.00 88.81 116 ASN A C 1
ATOM 951 O O . ASN A 1 116 ? -17.081 -3.280 39.199 1.00 88.81 116 ASN A O 1
ATOM 955 N N . LYS A 1 117 ? -15.198 -3.832 38.103 1.00 91.50 117 LYS A N 1
ATOM 956 C CA . LYS A 1 117 ? -14.525 -4.376 39.286 1.00 91.50 117 LYS A CA 1
ATOM 957 C C . LYS A 1 117 ? -14.259 -3.279 40.320 1.00 91.50 117 LYS A C 1
ATOM 959 O O . LYS A 1 117 ? -14.657 -3.427 41.469 1.00 91.50 117 LYS A O 1
ATOM 964 N N . SER A 1 118 ? -13.688 -2.157 39.885 1.00 91.06 118 SER A N 1
ATOM 965 C CA . SER A 1 118 ? -13.408 -1.002 40.746 1.00 91.06 118 SER A CA 1
ATOM 966 C C . SER A 1 118 ? -14.679 -0.442 41.404 1.00 91.06 118 SER A C 1
ATOM 968 O O . SER A 1 118 ? -14.701 -0.180 42.604 1.00 91.06 118 SER A O 1
ATOM 970 N N . ALA A 1 119 ? -15.780 -0.335 40.653 1.00 91.19 119 ALA A N 1
ATOM 971 C CA . ALA A 1 119 ? -17.062 0.127 41.185 1.00 91.19 119 ALA A CA 1
ATOM 972 C C . ALA A 1 119 ? -17.637 -0.810 42.264 1.00 91.19 119 ALA A C 1
ATOM 974 O O . ALA A 1 119 ? -18.184 -0.338 43.260 1.00 91.19 119 ALA A O 1
ATOM 975 N N . ARG A 1 120 ? -17.497 -2.132 42.094 1.00 89.69 120 ARG A N 1
ATOM 976 C CA . ARG A 1 120 ? -17.931 -3.122 43.096 1.00 89.69 120 ARG A CA 1
ATOM 977 C C . ARG A 1 120 ? -17.102 -3.050 44.371 1.00 89.69 120 ARG A C 1
ATOM 979 O O . ARG A 1 120 ? -17.668 -3.136 45.456 1.00 89.69 120 ARG A O 1
ATOM 986 N N . ASP A 1 121 ? -15.791 -2.879 44.240 1.00 90.56 121 ASP A N 1
ATOM 987 C CA . ASP A 1 121 ? -14.898 -2.758 45.393 1.00 90.56 121 ASP A CA 1
ATOM 988 C C . ASP A 1 121 ? -15.240 -1.499 46.212 1.00 90.56 121 ASP A C 1
ATOM 990 O O . ASP A 1 121 ? -15.397 -1.584 47.428 1.00 90.56 121 ASP A O 1
ATOM 994 N N . LEU A 1 122 ? -15.502 -0.368 45.544 1.00 89.31 122 LEU A N 1
ATOM 995 C CA . LEU A 1 122 ? -15.953 0.865 46.201 1.00 89.31 122 LEU A CA 1
ATOM 996 C C . LEU A 1 122 ? -17.304 0.714 46.915 1.00 89.31 122 LEU A C 1
ATOM 998 O O . LEU A 1 122 ? -17.467 1.224 48.020 1.00 89.31 122 LEU A O 1
ATOM 1002 N N . LEU A 1 123 ? -18.272 0.022 46.306 1.00 87.19 123 LEU A N 1
ATOM 1003 C CA . LEU A 1 123 ? -19.571 -0.239 46.939 1.00 87.19 123 LEU A CA 1
ATOM 1004 C C . LEU A 1 123 ? -19.421 -1.095 48.202 1.00 87.19 123 LEU A C 1
ATOM 1006 O O . LEU A 1 123 ? -19.981 -0.751 49.238 1.00 87.19 123 LEU A O 1
ATOM 1010 N N . ASN A 1 124 ? -18.603 -2.148 48.145 1.00 85.69 124 ASN A N 1
ATOM 1011 C CA . ASN A 1 124 ? -18.324 -2.995 49.307 1.00 85.69 124 ASN A CA 1
ATOM 1012 C C . ASN A 1 124 ? -17.636 -2.224 50.443 1.00 85.69 124 ASN A C 1
ATOM 1014 O O . ASN A 1 124 ? -17.878 -2.501 51.619 1.00 85.69 124 ASN A O 1
ATOM 1018 N N . ASP A 1 125 ? -16.762 -1.274 50.111 1.00 87.31 125 ASP A N 1
ATOM 1019 C CA . ASP A 1 125 ? -16.106 -0.429 51.107 1.00 87.31 125 ASP A CA 1
ATOM 1020 C C . ASP A 1 125 ? -17.086 0.573 51.738 1.00 87.31 125 ASP A C 1
ATOM 1022 O O . ASP A 1 125 ? -17.018 0.811 52.944 1.00 87.31 125 ASP A O 1
ATOM 1026 N N . ILE A 1 126 ? -18.043 1.103 50.966 1.00 85.06 126 ILE A N 1
ATOM 1027 C CA . ILE A 1 126 ? -19.127 1.952 51.486 1.00 85.06 126 ILE A CA 1
ATOM 1028 C C . ILE A 1 126 ? -20.026 1.161 52.443 1.00 85.06 126 ILE A C 1
ATOM 1030 O O . ILE A 1 126 ? -20.299 1.643 53.545 1.00 85.06 126 ILE A O 1
ATOM 1034 N N . ASP A 1 127 ? -20.439 -0.052 52.071 1.00 83.56 127 ASP A N 1
ATOM 1035 C CA . ASP A 1 127 ? -21.303 -0.893 52.909 1.00 83.56 127 ASP A CA 1
ATOM 1036 C C . ASP A 1 127 ? -20.631 -1.228 54.250 1.00 83.56 127 ASP A C 1
ATOM 1038 O O . ASP A 1 127 ? -21.245 -1.084 55.306 1.00 83.56 127 ASP A O 1
ATOM 1042 N N . LYS A 1 128 ? -19.329 -1.544 54.252 1.00 80.44 128 LYS A N 1
ATOM 1043 C CA . LYS A 1 128 ? -18.569 -1.775 55.496 1.00 80.44 128 LYS A CA 1
ATOM 1044 C C . LYS A 1 128 ? -18.511 -0.550 56.406 1.00 80.44 128 LYS A C 1
ATOM 1046 O O . LYS A 1 128 ? -18.534 -0.695 57.628 1.00 80.44 128 LYS A O 1
ATOM 1051 N N . VAL A 1 129 ? -18.405 0.653 55.841 1.00 80.19 129 VAL A N 1
ATOM 1052 C CA . VAL A 1 129 ? -18.406 1.906 56.618 1.00 80.19 129 VAL A CA 1
ATOM 1053 C C . VAL A 1 129 ? -19.793 2.196 57.197 1.00 80.19 129 VAL A C 1
ATOM 1055 O O . VAL A 1 129 ? -19.889 2.712 58.312 1.00 80.19 129 VAL A O 1
ATOM 1058 N N . LEU A 1 130 ? -20.860 1.844 56.477 1.00 75.31 130 LEU A N 1
ATOM 1059 C CA . LEU A 1 130 ? -22.240 1.989 56.943 1.00 75.31 130 LEU A CA 1
ATOM 1060 C C . LEU A 1 130 ? -22.608 0.970 58.031 1.00 75.31 130 LEU A C 1
ATOM 1062 O O . LEU A 1 130 ? -23.322 1.332 58.956 1.00 75.31 130 LEU A O 1
ATOM 1066 N N . GLU A 1 131 ? -22.089 -0.257 57.971 1.00 77.06 131 GLU A N 1
ATOM 1067 C CA . GLU A 1 131 ? -22.286 -1.284 59.011 1.00 77.06 131 GLU A CA 1
ATOM 1068 C C . GLU A 1 131 ? -21.465 -1.035 60.292 1.00 77.06 131 GLU A C 1
ATOM 1070 O O . GLU A 1 131 ? -21.718 -1.657 61.324 1.00 77.06 131 GLU A O 1
ATOM 1075 N N . SER A 1 132 ? -20.475 -0.138 60.236 1.00 67.69 132 SER A N 1
ATOM 1076 C CA . SER A 1 132 ? -19.580 0.185 61.358 1.00 67.69 132 SER A CA 1
ATOM 1077 C C . SER A 1 132 ? -20.003 1.431 62.161 1.00 67.69 132 SER A C 1
ATOM 1079 O O . SER A 1 132 ? -19.296 1.793 63.105 1.00 67.69 132 SER A O 1
ATOM 1081 N N . ASN A 1 133 ? -21.115 2.087 61.796 1.00 52.22 133 ASN A N 1
ATOM 1082 C CA . ASN A 1 133 ? -21.733 3.221 62.511 1.00 52.22 133 ASN A CA 1
ATOM 1083 C C . ASN A 1 133 ? -23.082 2.824 63.118 1.00 52.22 133 ASN A C 1
ATOM 1085 O O . ASN A 1 133 ? -23.405 3.362 64.202 1.00 52.22 133 ASN A O 1
#